Protein AF-A0A8D8GF45-F1 (afdb_monomer_lite)

Radius of gyration: 29.65 Å; chains: 1; bounding box: 76×70×65 Å

Sequence (137 aa):
PKMVNKTDSNDREPTDKKRRKTTSVTEPSPTKLSKEEIYTSTIAFEEQEAAKRSPEADSKLFHATCDELRKLFDEIATLKKGEGAAASSEEVKGKIAEKRIEGSLAFVALKKLNRLDKVRIRDGKEALHKEKLRVDS

Organism: Culex pipiens (NCBI:txid7175)

Secondary structure (DSSP, 8-state):
----------------------------------HHHHHHHHHHHHHHHHHHS-HHHHHHHHHHHHHHHHHHHHHHHHHHH--THHHHSHHHHHHHHHHHHHHHHHHHHHHHHHHHHHHHHHHHHHHHHHHHHHHH-

Structure (mmCIF, N/CA/C/O backbone):
data_AF-A0A8D8GF45-F1
#
_entry.id   AF-A0A8D8GF45-F1
#
loop_
_atom_site.group_PDB
_atom_site.id
_atom_site.type_symbol
_atom_site.label_atom_id
_atom_site.label_alt_id
_atom_site.label_comp_id
_atom_site.label_asym_id
_atom_site.label_entity_id
_atom_site.label_seq_id
_atom_site.pdbx_PDB_ins_code
_atom_site.Cartn_x
_atom_site.Cartn_y
_atom_site.Cartn_z
_atom_site.occupancy
_atom_site.B_iso_or_equiv
_atom_site.auth_seq_id
_atom_site.auth_comp_id
_atom_site.auth_asym_id
_atom_site.auth_atom_id
_atom_site.pdbx_PDB_model_num
ATOM 1 N N . PRO A 1 1 ? 23.432 60.891 23.394 1.00 44.28 1 PRO A N 1
ATOM 2 C CA . PRO A 1 1 ? 23.293 59.420 23.558 1.00 44.28 1 PRO A CA 1
ATOM 3 C C . PRO A 1 1 ? 24.676 58.765 23.663 1.00 44.28 1 PRO A C 1
ATOM 5 O O . PRO A 1 1 ? 25.455 58.822 22.720 1.00 44.28 1 PRO A O 1
ATOM 8 N N . LYS A 1 2 ? 25.011 58.264 24.856 1.00 37.62 2 LYS A N 1
ATOM 9 C CA . LYS A 1 2 ? 26.296 57.635 25.184 1.00 37.62 2 LYS A CA 1
ATOM 10 C C . LYS A 1 2 ? 26.355 56.238 24.553 1.00 37.62 2 LYS A C 1
ATOM 12 O O . LYS A 1 2 ? 25.469 55.433 24.819 1.00 37.62 2 LYS A O 1
ATOM 17 N N . MET A 1 3 ? 27.381 55.955 23.753 1.00 46.69 3 MET A N 1
ATOM 18 C CA . MET A 1 3 ? 27.710 54.598 23.306 1.00 46.69 3 MET A CA 1
ATOM 19 C C . MET A 1 3 ? 28.738 54.019 24.276 1.00 46.69 3 MET A C 1
ATOM 21 O O . MET A 1 3 ? 29.837 54.546 24.422 1.00 46.69 3 MET A O 1
ATOM 25 N N . VAL A 1 4 ? 28.323 52.985 24.999 1.00 49.00 4 VAL A N 1
ATOM 26 C CA . VAL A 1 4 ? 29.138 52.222 25.944 1.00 49.00 4 VAL A CA 1
ATOM 27 C C . VAL A 1 4 ? 29.886 51.113 25.205 1.00 49.00 4 VAL A C 1
ATOM 29 O O . VAL A 1 4 ? 29.287 50.351 24.449 1.00 49.00 4 VAL A O 1
ATOM 32 N N . ASN A 1 5 ? 31.194 51.050 25.456 1.00 38.69 5 ASN A N 1
ATOM 33 C CA . ASN A 1 5 ? 32.119 49.978 25.094 1.00 38.69 5 ASN A CA 1
ATOM 34 C C . ASN A 1 5 ? 31.608 48.586 25.494 1.00 38.69 5 ASN A C 1
ATOM 36 O O . ASN A 1 5 ? 31.113 48.422 26.610 1.00 38.69 5 ASN A O 1
ATOM 40 N N . LYS A 1 6 ? 31.972 47.567 24.705 1.00 39.94 6 LYS A N 1
ATOM 41 C CA . LYS A 1 6 ? 32.677 46.407 25.271 1.00 39.94 6 LYS A CA 1
ATOM 42 C C . LYS A 1 6 ? 33.557 45.714 24.227 1.00 39.94 6 LYS A C 1
ATOM 44 O O . LYS A 1 6 ? 33.080 44.975 23.375 1.00 39.94 6 LYS A O 1
ATOM 49 N N . THR A 1 7 ? 34.850 46.000 24.319 1.00 40.59 7 THR A N 1
ATOM 50 C CA . THR A 1 7 ? 35.942 45.201 23.766 1.00 40.59 7 THR A CA 1
ATOM 51 C C . THR A 1 7 ? 36.274 44.151 24.820 1.00 40.59 7 THR A C 1
ATOM 53 O O . THR A 1 7 ? 36.593 44.530 25.943 1.00 40.59 7 THR A O 1
ATOM 56 N N . ASP A 1 8 ? 36.205 42.868 24.483 1.00 38.53 8 ASP A N 1
ATOM 57 C CA . ASP A 1 8 ? 36.863 41.814 25.257 1.00 38.53 8 ASP A CA 1
ATOM 58 C C . ASP A 1 8 ? 37.807 41.073 24.309 1.00 38.53 8 ASP A C 1
ATOM 60 O O . ASP A 1 8 ? 37.395 40.315 23.432 1.00 38.53 8 ASP A O 1
ATOM 64 N N . SER A 1 9 ? 39.092 41.369 24.476 1.00 38.00 9 SER A N 1
ATOM 65 C CA . SER A 1 9 ? 40.204 40.576 23.975 1.00 38.00 9 SER A CA 1
ATOM 66 C C . SER A 1 9 ? 40.381 39.366 24.888 1.00 38.00 9 SER A C 1
ATOM 68 O O . SER A 1 9 ? 40.497 39.549 26.097 1.00 38.00 9 SER A O 1
ATOM 70 N N . ASN A 1 10 ? 40.523 38.159 24.338 1.00 39.28 10 ASN A N 1
ATOM 71 C CA . ASN A 1 10 ? 41.519 37.241 24.889 1.00 39.28 10 ASN A CA 1
ATOM 72 C C . ASN A 1 10 ? 41.949 36.190 23.865 1.00 39.28 10 ASN A C 1
ATOM 74 O O . ASN A 1 10 ? 41.252 35.217 23.588 1.00 39.28 10 ASN A O 1
ATOM 78 N N . ASP A 1 11 ? 43.134 36.438 23.330 1.00 36.88 11 ASP A N 1
ATOM 79 C CA . ASP A 1 11 ? 43.989 35.504 22.623 1.00 36.88 11 ASP A CA 1
ATOM 80 C C . ASP A 1 11 ? 44.746 34.673 23.674 1.00 36.88 11 ASP A C 1
ATOM 82 O O . ASP A 1 11 ? 45.384 35.244 24.565 1.00 36.88 11 ASP A O 1
ATOM 86 N N . ARG A 1 12 ? 44.640 33.339 23.622 1.00 37.56 12 ARG A N 1
ATOM 87 C CA . ARG A 1 12 ? 45.680 32.430 24.131 1.00 37.56 12 ARG A CA 1
ATOM 88 C C . ARG A 1 12 ? 45.459 31.003 23.639 1.00 37.56 12 ARG A C 1
ATOM 90 O O . ARG A 1 12 ? 44.549 30.294 24.064 1.00 37.56 12 ARG A O 1
ATOM 97 N N . GLU A 1 13 ? 46.352 30.625 22.742 1.00 39.00 13 GLU A N 1
ATOM 98 C CA . GLU A 1 13 ? 46.575 29.300 22.176 1.00 39.00 13 GLU A CA 1
ATOM 99 C C . GLU A 1 13 ? 47.307 28.353 23.183 1.00 39.00 13 GLU A C 1
ATOM 101 O O . GLU A 1 13 ? 47.437 28.685 24.366 1.00 39.00 13 GLU A O 1
ATOM 106 N N . PRO A 1 14 ? 47.708 27.128 22.790 1.00 44.06 14 PRO A N 1
ATOM 107 C CA . PRO A 1 14 ? 47.218 25.855 23.308 1.00 44.06 14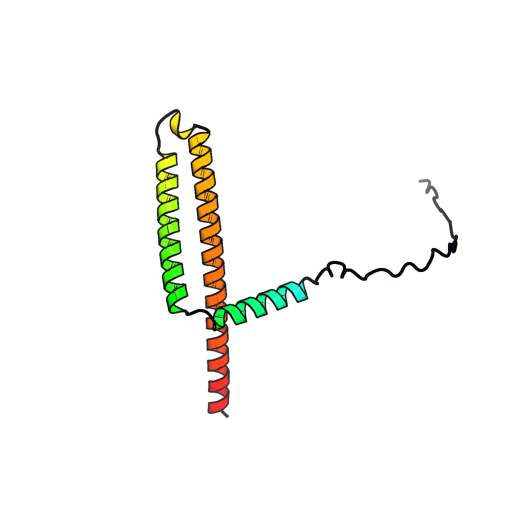 PRO A CA 1
ATOM 108 C C . PRO A 1 14 ? 48.122 25.247 24.401 1.00 44.06 14 PRO A C 1
ATOM 110 O O . PRO A 1 14 ? 49.308 25.547 24.501 1.00 44.06 14 PRO A O 1
ATOM 113 N N . THR A 1 15 ? 47.594 24.324 25.215 1.00 39.59 15 THR A N 1
ATOM 114 C CA . THR A 1 15 ? 48.441 23.492 26.094 1.00 39.59 15 THR A CA 1
ATOM 115 C C . THR A 1 15 ? 48.366 22.022 25.706 1.00 39.59 15 THR A C 1
ATOM 117 O O . THR A 1 15 ? 47.401 21.312 25.985 1.00 39.59 15 THR A O 1
ATOM 120 N N . ASP A 1 16 ? 49.450 21.578 25.074 1.00 42.03 16 ASP A N 1
ATOM 121 C CA . ASP A 1 16 ? 49.829 20.188 24.872 1.00 42.03 16 ASP A CA 1
ATOM 122 C C . ASP A 1 16 ? 49.806 19.398 26.186 1.00 42.03 16 ASP A C 1
ATOM 124 O O . ASP A 1 16 ? 50.609 19.616 27.097 1.00 42.03 16 ASP A O 1
ATOM 128 N N . LYS A 1 17 ? 48.940 18.387 26.255 1.00 46.31 17 LYS A N 1
ATOM 129 C CA . LYS A 1 17 ? 49.110 17.256 27.170 1.00 46.31 17 LYS A CA 1
ATOM 130 C C . LYS A 1 17 ? 49.074 15.973 26.356 1.00 46.31 17 LYS A C 1
ATOM 132 O O . LYS A 1 17 ? 48.010 15.444 26.043 1.00 46.31 17 LYS A O 1
ATOM 137 N N . LYS A 1 18 ? 50.275 15.479 26.029 1.00 52.53 18 LYS A N 1
ATOM 138 C CA . LYS A 1 18 ? 50.554 14.156 25.452 1.00 52.53 18 LYS A CA 1
ATOM 139 C C . LYS A 1 18 ? 49.825 13.069 26.249 1.00 52.53 18 LYS A C 1
ATOM 141 O O . LYS A 1 18 ? 50.328 12.575 27.257 1.00 52.53 18 LYS A O 1
ATOM 146 N N . ARG A 1 19 ? 48.633 12.681 25.793 1.00 49.28 19 ARG A N 1
ATOM 147 C CA . ARG A 1 19 ? 47.863 11.566 26.346 1.00 49.28 19 ARG A CA 1
ATOM 148 C C . ARG A 1 19 ? 48.144 10.320 25.511 1.00 49.28 19 ARG A C 1
ATOM 150 O O . ARG A 1 19 ? 47.687 10.196 24.384 1.00 49.28 19 ARG A O 1
ATOM 157 N N . ARG A 1 20 ? 48.967 9.450 26.104 1.00 53.12 20 ARG A N 1
ATOM 158 C CA . ARG A 1 20 ? 49.113 7.997 25.906 1.00 53.12 20 ARG A CA 1
ATOM 159 C C . ARG A 1 20 ? 48.372 7.421 24.687 1.00 53.12 20 ARG A C 1
ATOM 161 O O . ARG A 1 20 ? 47.150 7.327 24.697 1.00 53.12 20 ARG A O 1
ATOM 168 N N . LYS A 1 21 ? 49.143 6.946 23.701 1.00 50.72 21 LYS A N 1
ATOM 169 C CA . LYS A 1 21 ? 48.689 6.125 22.570 1.00 50.72 21 LYS A CA 1
ATOM 170 C C . LYS A 1 21 ? 48.050 4.835 23.096 1.00 50.72 21 LYS A C 1
ATOM 172 O O . LYS A 1 21 ? 48.732 3.844 23.329 1.00 50.72 21 LYS A O 1
ATOM 177 N N . THR A 1 22 ? 46.748 4.881 23.342 1.00 40.25 22 THR A N 1
ATOM 178 C CA . THR A 1 22 ? 45.899 3.701 23.473 1.00 40.25 22 THR A CA 1
ATOM 179 C C . THR A 1 22 ? 45.361 3.399 22.089 1.00 40.25 22 THR A C 1
ATOM 181 O O . THR A 1 22 ? 44.681 4.236 21.501 1.00 40.25 22 THR A O 1
ATOM 184 N N . THR A 1 23 ? 45.715 2.233 21.564 1.00 46.56 23 THR A N 1
ATOM 185 C CA . THR A 1 23 ? 45.149 1.633 20.358 1.00 46.56 23 THR A CA 1
ATOM 186 C C . THR A 1 23 ? 43.626 1.639 20.481 1.00 46.56 23 THR A C 1
ATOM 188 O O . THR A 1 23 ? 43.051 0.793 21.160 1.00 46.56 23 THR A O 1
ATOM 191 N N . SER A 1 24 ? 42.973 2.644 19.897 1.00 39.91 24 SER A N 1
ATOM 192 C CA . SER A 1 24 ? 41.523 2.680 19.793 1.00 39.91 24 SER A CA 1
ATOM 193 C C . SER A 1 24 ? 41.134 1.629 18.769 1.00 39.91 24 SER A C 1
ATOM 195 O O . SER A 1 24 ? 41.391 1.795 17.573 1.00 39.91 24 SER A O 1
ATOM 197 N N . VAL A 1 25 ? 40.521 0.547 19.244 1.00 48.09 25 VAL A N 1
ATOM 198 C CA . VAL A 1 25 ? 39.597 -0.232 18.425 1.00 48.09 25 VAL A CA 1
ATOM 199 C C . VAL A 1 25 ? 38.673 0.790 17.777 1.00 48.09 25 VAL A C 1
ATOM 201 O O . VAL A 1 25 ? 37.962 1.522 18.464 1.00 48.09 25 VAL A O 1
ATOM 204 N N . THR A 1 26 ? 38.813 0.947 16.465 1.00 44.50 26 THR A N 1
ATOM 205 C CA . THR A 1 26 ? 37.965 1.840 15.686 1.00 44.50 26 THR A CA 1
ATOM 206 C C . THR A 1 26 ? 36.646 1.106 15.549 1.00 44.50 26 THR A C 1
ATOM 208 O O . THR A 1 26 ? 36.413 0.403 14.572 1.00 44.50 26 THR A O 1
ATOM 211 N N . GLU A 1 27 ? 35.814 1.183 16.584 1.00 48.72 27 GLU A N 1
ATOM 212 C CA . GLU A 1 27 ? 34.393 0.959 16.381 1.00 48.72 27 GLU A CA 1
ATOM 213 C C . GLU A 1 27 ? 33.950 1.997 15.347 1.00 48.72 27 GLU A C 1
ATOM 215 O O . GLU A 1 27 ? 34.275 3.182 15.507 1.00 48.72 27 GLU A O 1
ATOM 220 N N . PRO A 1 28 ? 33.292 1.595 14.248 1.00 53.78 28 PRO A N 1
ATOM 221 C CA . PRO A 1 28 ? 32.789 2.565 13.301 1.00 53.78 28 PRO A CA 1
ATOM 222 C C . PRO A 1 28 ? 31.759 3.411 14.047 1.00 53.78 28 PRO A C 1
ATOM 224 O O . PRO A 1 28 ? 30.666 2.949 14.371 1.00 53.78 28 PRO A O 1
ATOM 227 N N . SER A 1 29 ? 32.121 4.661 14.347 1.00 53.72 29 SER A N 1
ATOM 228 C CA . SER A 1 29 ? 31.151 5.667 14.763 1.00 53.72 29 SER A CA 1
ATOM 229 C C . SER A 1 29 ? 30.008 5.639 13.749 1.00 53.72 29 SER A C 1
ATOM 231 O O . SER A 1 29 ? 30.321 5.591 12.551 1.00 53.72 29 SER A O 1
ATOM 233 N N . PRO A 1 30 ? 28.727 5.678 14.164 1.00 59.16 30 PRO A N 1
ATOM 234 C CA . PRO A 1 30 ? 27.618 5.701 13.224 1.00 59.16 30 PRO A CA 1
ATOM 235 C C . PRO A 1 30 ? 27.825 6.916 12.329 1.00 59.16 30 PRO A C 1
ATOM 237 O O . PRO A 1 30 ? 27.684 8.064 12.758 1.00 59.16 30 PRO A O 1
ATOM 240 N N . THR A 1 31 ? 28.285 6.656 11.108 1.00 66.56 31 THR A N 1
ATOM 241 C CA . THR A 1 31 ? 28.596 7.702 10.149 1.00 66.56 31 THR A CA 1
ATOM 242 C C . THR A 1 31 ? 27.243 8.294 9.815 1.00 66.56 31 THR A C 1
ATOM 244 O O . THR A 1 31 ? 26.375 7.594 9.296 1.00 66.56 31 THR A O 1
ATOM 247 N N . LYS A 1 32 ? 26.998 9.533 10.248 1.00 76.81 32 LYS A N 1
ATOM 248 C CA . LYS A 1 32 ? 25.741 10.221 9.960 1.00 76.81 32 LYS A CA 1
ATOM 249 C C . LYS A 1 32 ? 25.673 10.378 8.445 1.00 76.81 32 LYS A C 1
ATOM 251 O O . LYS A 1 32 ? 26.344 11.250 7.904 1.00 76.81 32 LYS A O 1
ATOM 256 N N . LEU A 1 33 ? 24.929 9.493 7.785 1.00 80.12 33 LEU A N 1
ATOM 257 C CA . LEU A 1 33 ? 24.698 9.568 6.349 1.00 80.12 33 LEU A CA 1
ATOM 258 C C . LEU A 1 33 ? 24.059 10.920 6.030 1.00 80.12 33 LEU A C 1
ATOM 260 O O . LEU A 1 33 ? 23.178 11.393 6.759 1.00 80.12 33 LEU A O 1
ATOM 264 N N . SER A 1 34 ? 24.516 11.543 4.951 1.00 91.75 34 SER A N 1
ATOM 265 C CA . SER A 1 34 ? 23.885 12.740 4.411 1.00 91.75 34 SER A CA 1
ATOM 266 C C . SER A 1 34 ? 22.451 12.435 3.973 1.00 91.75 34 SER A C 1
ATOM 268 O O . SER A 1 34 ? 22.065 11.290 3.708 1.00 91.75 34 SER A O 1
ATOM 270 N N . LYS A 1 35 ? 21.627 13.480 3.890 1.00 91.19 35 LYS A N 1
ATOM 271 C CA . LYS A 1 35 ? 20.234 13.354 3.450 1.00 91.19 35 LYS A CA 1
ATOM 272 C C . LYS A 1 35 ? 20.157 12.790 2.027 1.00 91.19 35 LYS A C 1
ATOM 274 O O . LYS A 1 35 ? 19.270 11.993 1.725 1.00 91.19 35 LYS A O 1
ATOM 279 N N . GLU A 1 36 ? 21.098 13.189 1.182 1.00 93.25 36 GLU A N 1
ATOM 280 C CA . GLU A 1 36 ? 21.245 12.767 -0.207 1.00 93.25 36 GLU A CA 1
ATOM 281 C C . GLU A 1 36 ? 21.580 11.271 -0.305 1.00 93.25 36 GLU A C 1
ATOM 283 O O . GLU A 1 36 ? 20.964 10.550 -1.094 1.00 93.25 36 GLU A O 1
ATOM 288 N N . GLU A 1 37 ? 22.486 10.774 0.540 1.00 93.94 37 GLU A N 1
ATOM 289 C CA . GLU A 1 37 ? 22.836 9.348 0.601 1.00 93.94 37 GLU A CA 1
ATOM 290 C C . GLU A 1 37 ? 21.659 8.493 1.081 1.00 93.94 37 GLU A C 1
ATOM 292 O O . GLU A 1 37 ? 21.366 7.455 0.485 1.00 93.94 37 GLU A O 1
ATOM 297 N N . ILE A 1 38 ? 20.935 8.943 2.112 1.00 93.88 38 ILE A N 1
ATOM 298 C CA . ILE A 1 38 ? 19.744 8.238 2.614 1.00 93.88 38 ILE A CA 1
ATOM 299 C C . ILE A 1 38 ? 18.677 8.152 1.521 1.00 93.88 38 ILE A C 1
ATOM 301 O O . ILE A 1 38 ? 18.086 7.090 1.308 1.00 93.88 38 ILE A O 1
ATOM 305 N N . TYR A 1 39 ? 18.432 9.254 0.812 1.00 93.38 39 TYR A N 1
ATOM 306 C CA . TYR A 1 39 ? 17.440 9.297 -0.258 1.00 93.38 39 TYR A CA 1
ATOM 307 C C . TYR A 1 39 ? 17.808 8.360 -1.412 1.00 93.38 39 TYR A C 1
ATOM 309 O O . TYR A 1 39 ? 16.979 7.560 -1.846 1.00 93.38 39 TYR A O 1
ATOM 317 N N . THR A 1 40 ? 19.066 8.406 -1.852 1.00 94.25 40 THR A N 1
ATOM 318 C CA . THR A 1 40 ? 19.577 7.552 -2.933 1.00 94.25 40 THR A CA 1
ATOM 319 C C . THR A 1 40 ? 19.492 6.074 -2.555 1.00 94.25 40 THR A C 1
ATOM 321 O O . THR A 1 40 ? 18.985 5.266 -3.331 1.00 94.25 40 THR A O 1
ATOM 324 N N . SER A 1 41 ? 19.900 5.727 -1.332 1.00 94.38 41 SER A N 1
ATOM 325 C CA . SER A 1 41 ? 19.799 4.364 -0.802 1.00 94.38 41 SER A CA 1
ATOM 326 C C . SER A 1 41 ? 18.347 3.876 -0.741 1.00 94.38 41 SER A C 1
ATOM 328 O O . SER A 1 41 ? 18.041 2.753 -1.142 1.00 94.38 41 SER A O 1
ATOM 330 N N . THR A 1 42 ? 17.423 4.747 -0.322 1.00 93.38 42 THR A N 1
ATOM 331 C CA . THR A 1 42 ? 15.990 4.424 -0.261 1.00 93.38 42 THR A CA 1
ATOM 332 C C . THR A 1 42 ? 15.417 4.143 -1.648 1.00 93.38 42 THR A C 1
ATOM 334 O O . THR A 1 42 ? 14.687 3.169 -1.813 1.00 93.38 42 THR A O 1
ATOM 337 N N . ILE A 1 43 ? 15.763 4.957 -2.653 1.00 93.31 43 ILE A N 1
ATOM 338 C CA . ILE A 1 43 ? 15.325 4.729 -4.037 1.00 93.31 43 ILE A CA 1
ATOM 339 C C . ILE A 1 43 ? 15.875 3.406 -4.563 1.00 93.31 43 ILE A C 1
ATOM 341 O O . ILE A 1 43 ? 15.098 2.590 -5.047 1.00 93.31 43 ILE A O 1
ATOM 345 N N . ALA A 1 44 ? 17.180 3.165 -4.423 1.00 95.19 44 ALA A N 1
ATOM 346 C CA . ALA A 1 44 ? 17.804 1.937 -4.911 1.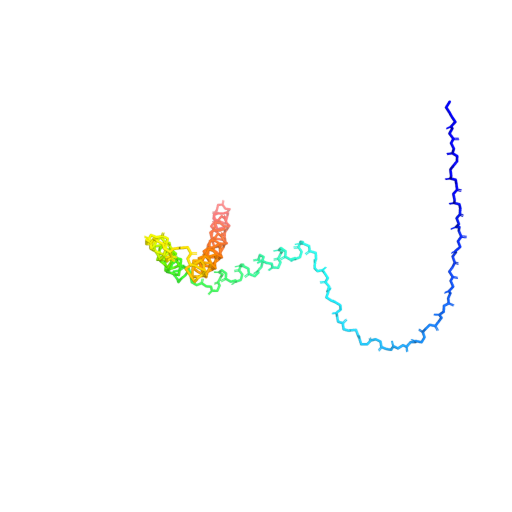00 95.19 44 ALA A CA 1
ATOM 347 C C . ALA A 1 44 ? 17.171 0.685 -4.277 1.00 95.19 44 ALA A C 1
ATOM 349 O O . ALA A 1 44 ? 16.939 -0.324 -4.946 1.00 95.19 44 ALA A O 1
ATOM 350 N N . PHE A 1 45 ? 16.831 0.762 -2.988 1.00 95.38 45 PHE A N 1
ATOM 351 C CA . PHE A 1 45 ? 16.103 -0.298 -2.300 1.00 95.38 45 PHE A CA 1
ATOM 352 C C . PHE A 1 45 ? 14.688 -0.499 -2.867 1.00 95.38 45 PHE A C 1
ATOM 354 O O . PHE A 1 45 ? 14.258 -1.631 -3.078 1.00 95.38 45 PHE A O 1
ATOM 361 N N . GLU A 1 46 ? 13.952 0.583 -3.131 1.00 94.50 46 GLU A N 1
ATOM 362 C CA . GLU A 1 46 ? 12.613 0.519 -3.728 1.00 94.50 46 GLU A CA 1
ATOM 363 C C . GLU A 1 46 ? 12.619 -0.055 -5.146 1.00 94.50 46 GLU A C 1
ATOM 365 O O . GLU A 1 46 ? 11.743 -0.855 -5.467 1.00 94.50 46 GLU A O 1
ATOM 370 N N . GLU A 1 47 ? 13.606 0.307 -5.961 1.00 95.81 47 GLU A N 1
ATOM 371 C CA . GLU A 1 47 ? 13.819 -0.234 -7.307 1.00 95.81 47 GLU A CA 1
ATOM 372 C C . GLU A 1 47 ? 14.085 -1.734 -7.270 1.00 95.81 47 GLU A C 1
ATOM 374 O O . GLU A 1 47 ? 13.427 -2.512 -7.965 1.00 95.81 47 GLU A O 1
ATOM 379 N N . GLN A 1 48 ? 14.987 -2.161 -6.386 1.00 96.62 48 GLN A N 1
ATOM 380 C CA . GLN A 1 48 ? 15.298 -3.573 -6.225 1.00 96.62 48 GLN A CA 1
ATOM 381 C C . GLN A 1 48 ? 14.078 -4.380 -5.752 1.00 96.62 48 GLN A C 1
ATOM 383 O O . GLN A 1 48 ? 13.823 -5.474 -6.259 1.00 96.62 48 GLN A O 1
ATOM 388 N N . GLU A 1 49 ? 13.325 -3.862 -4.783 1.00 95.69 49 GLU A N 1
ATOM 389 C CA . GLU A 1 49 ? 12.106 -4.507 -4.288 1.00 95.69 49 GLU A CA 1
ATOM 390 C C . GLU A 1 49 ? 11.020 -4.587 -5.368 1.00 95.69 49 GLU A C 1
ATOM 392 O O . GLU A 1 49 ? 10.398 -5.638 -5.546 1.00 95.69 49 GLU A O 1
ATOM 397 N N . ALA A 1 50 ? 10.804 -3.502 -6.118 1.00 95.62 50 ALA A N 1
ATOM 398 C CA . ALA A 1 50 ? 9.798 -3.443 -7.175 1.00 95.62 50 ALA A CA 1
ATOM 399 C C . ALA A 1 50 ? 10.062 -4.475 -8.282 1.00 95.62 50 ALA A C 1
ATOM 401 O O . ALA A 1 50 ? 9.107 -5.073 -8.784 1.00 95.62 50 ALA A O 1
ATOM 402 N N . ALA A 1 51 ? 11.337 -4.713 -8.612 1.00 94.94 51 ALA A N 1
ATOM 403 C CA . ALA A 1 51 ? 11.762 -5.700 -9.603 1.00 94.94 51 ALA A CA 1
ATOM 404 C C . ALA A 1 51 ? 11.592 -7.157 -9.133 1.00 94.94 51 ALA A C 1
ATOM 406 O O . ALA A 1 51 ? 11.335 -8.041 -9.947 1.00 94.94 51 ALA A O 1
ATOM 407 N N . LYS A 1 52 ? 11.733 -7.428 -7.828 1.00 95.44 52 LYS A N 1
ATOM 408 C CA . LYS A 1 52 ? 11.626 -8.789 -7.263 1.00 95.44 52 LYS A CA 1
ATOM 409 C C . LYS A 1 52 ? 10.183 -9.230 -7.012 1.00 95.44 52 LYS A C 1
ATOM 411 O O . LYS A 1 52 ? 9.894 -10.425 -7.028 1.00 95.44 52 LYS A O 1
ATOM 416 N N . ARG A 1 53 ? 9.285 -8.290 -6.716 1.00 95.44 53 ARG A N 1
ATOM 417 C CA . ARG A 1 53 ? 7.889 -8.576 -6.347 1.00 95.44 53 ARG A CA 1
ATOM 418 C C . ARG A 1 53 ? 6.974 -8.632 -7.571 1.00 95.44 53 ARG A C 1
ATOM 420 O O . ARG A 1 53 ? 7.065 -7.773 -8.445 1.00 95.44 53 ARG A O 1
ATOM 427 N N . SER A 1 54 ? 6.028 -9.576 -7.577 1.00 96.75 54 SER A N 1
ATOM 428 C CA . SER A 1 54 ? 4.992 -9.681 -8.620 1.00 96.75 54 SER A CA 1
ATOM 429 C C . SER A 1 54 ? 3.989 -8.516 -8.533 1.00 96.75 54 SER A C 1
ATOM 431 O O . SER A 1 54 ? 3.421 -8.288 -7.457 1.00 96.75 54 SER A O 1
ATOM 433 N N . PRO A 1 55 ? 3.716 -7.809 -9.649 1.00 95.56 55 PRO A N 1
ATOM 434 C CA . PRO A 1 55 ? 2.669 -6.788 -9.714 1.00 95.56 55 PRO A CA 1
ATOM 435 C C . PRO A 1 55 ? 1.276 -7.337 -9.379 1.00 95.56 55 PRO A C 1
ATOM 437 O O . PRO A 1 55 ? 0.491 -6.681 -8.697 1.00 95.56 55 PRO A O 1
ATOM 440 N N . GLU A 1 56 ? 0.970 -8.561 -9.808 1.00 97.06 56 GLU A N 1
ATOM 441 C CA . GLU A 1 56 ? -0.319 -9.215 -9.572 1.00 97.06 56 GLU A CA 1
ATOM 442 C C . GLU A 1 56 ? -0.508 -9.549 -8.089 1.00 97.06 56 GLU A C 1
ATOM 444 O O . GLU A 1 56 ? -1.593 -9.359 -7.536 1.00 97.06 56 GLU A O 1
ATOM 449 N N . ALA A 1 57 ? 0.548 -10.032 -7.428 1.00 97.31 57 ALA A N 1
ATOM 450 C CA . ALA A 1 57 ? 0.531 -10.285 -5.991 1.00 97.31 57 ALA A CA 1
ATOM 451 C C . ALA A 1 57 ? 0.353 -8.982 -5.196 1.00 97.31 57 ALA A C 1
ATOM 453 O O . ALA A 1 57 ? -0.447 -8.938 -4.261 1.00 97.31 57 ALA A O 1
ATOM 454 N N . ASP A 1 58 ? 1.041 -7.911 -5.598 1.00 97.69 58 ASP A N 1
ATOM 455 C CA . ASP A 1 58 ? 0.908 -6.590 -4.979 1.00 97.69 58 ASP A CA 1
ATOM 456 C C . ASP A 1 58 ? -0.492 -5.992 -5.184 1.00 97.69 58 ASP A C 1
ATOM 458 O O . ASP A 1 58 ? -1.039 -5.396 -4.258 1.00 97.69 58 ASP A O 1
ATOM 462 N N . SER A 1 59 ? -1.109 -6.196 -6.352 1.00 97.06 59 SER A N 1
ATOM 463 C CA . SER A 1 59 ? -2.496 -5.792 -6.616 1.00 97.06 59 SER A CA 1
ATOM 464 C C . SER A 1 59 ? -3.484 -6.536 -5.711 1.00 97.06 59 SER A C 1
ATOM 466 O O . SER A 1 59 ? -4.343 -5.910 -5.086 1.00 97.06 59 SER A O 1
ATOM 468 N N . LYS A 1 60 ? -3.333 -7.859 -5.558 1.00 98.19 60 LYS A N 1
ATOM 469 C CA . LYS A 1 60 ? -4.155 -8.645 -4.621 1.00 98.19 60 LYS A CA 1
ATOM 470 C C . LYS A 1 60 ? -3.991 -8.155 -3.185 1.00 98.19 60 LYS A C 1
ATOM 472 O O . LYS A 1 60 ? -4.987 -7.988 -2.485 1.00 98.19 60 LYS A O 1
ATOM 477 N N . LEU A 1 61 ? -2.753 -7.893 -2.764 1.00 98.00 61 LEU A N 1
ATOM 478 C CA . LEU A 1 61 ? -2.466 -7.369 -1.433 1.00 98.00 61 LEU A CA 1
ATOM 479 C C . LEU A 1 61 ? -3.084 -5.980 -1.232 1.00 98.00 61 LEU A C 1
ATOM 481 O O . LEU A 1 61 ? -3.697 -5.745 -0.201 1.00 98.00 61 LEU A O 1
ATOM 485 N N . PHE A 1 62 ? -3.000 -5.095 -2.229 1.00 98.31 62 PHE A N 1
ATOM 486 C CA . PHE A 1 62 ? -3.634 -3.777 -2.191 1.00 98.31 62 PHE A CA 1
ATOM 487 C C . PHE A 1 62 ? -5.142 -3.883 -1.940 1.00 98.31 62 PHE A C 1
ATOM 489 O O . PHE A 1 62 ? -5.662 -3.236 -1.032 1.00 98.31 62 PHE A O 1
ATOM 496 N N . HIS A 1 63 ? -5.840 -4.727 -2.706 1.00 98.19 63 HIS A N 1
ATOM 497 C CA . HIS A 1 63 ? -7.278 -4.926 -2.538 1.00 98.19 63 HIS A CA 1
ATOM 498 C C . HIS A 1 63 ? -7.622 -5.518 -1.168 1.00 98.19 63 HIS A C 1
ATOM 500 O O . HIS A 1 63 ? -8.501 -4.985 -0.492 1.00 98.19 63 HIS A O 1
ATOM 506 N N . ALA A 1 64 ? -6.876 -6.531 -0.718 1.00 98.38 64 ALA A N 1
ATOM 507 C CA . ALA A 1 64 ? -7.063 -7.127 0.602 1.00 98.38 64 ALA A CA 1
ATOM 508 C C . ALA A 1 64 ? -6.866 -6.103 1.736 1.00 98.38 64 ALA A C 1
ATOM 510 O O . ALA A 1 64 ? -7.684 -6.028 2.650 1.00 98.38 64 ALA A O 1
ATOM 511 N N . THR A 1 65 ? -5.834 -5.259 1.655 1.00 98.19 65 THR A N 1
ATOM 512 C CA . THR A 1 65 ? -5.600 -4.188 2.635 1.00 98.19 65 THR A CA 1
ATOM 513 C C . THR A 1 65 ? -6.701 -3.122 2.589 1.00 98.19 65 THR A C 1
ATOM 515 O O . THR A 1 65 ? -7.076 -2.581 3.627 1.00 98.19 65 THR A O 1
ATOM 518 N N . CYS A 1 66 ? -7.268 -2.816 1.415 1.00 98.31 66 CYS A N 1
ATOM 519 C CA . CYS A 1 66 ? -8.437 -1.937 1.330 1.00 98.31 66 CYS A CA 1
ATOM 520 C C . CYS A 1 66 ? -9.675 -2.545 2.005 1.00 98.31 66 CYS A C 1
ATOM 522 O O . CYS A 1 66 ? -10.411 -1.817 2.672 1.00 98.31 66 CYS A O 1
ATOM 524 N N . ASP A 1 67 ? -9.913 -3.847 1.847 1.00 98.25 67 ASP A N 1
ATOM 525 C CA . ASP A 1 67 ? -11.026 -4.544 2.501 1.00 98.25 67 ASP A CA 1
ATOM 526 C C . ASP A 1 67 ? -10.858 -4.571 4.024 1.00 98.25 67 ASP A C 1
ATOM 528 O O . ASP A 1 67 ? -11.797 -4.259 4.759 1.00 98.25 67 ASP A O 1
ATOM 532 N N . GLU A 1 68 ? -9.644 -4.845 4.501 1.00 97.62 68 GLU A N 1
ATOM 533 C CA . GLU A 1 68 ? -9.290 -4.752 5.918 1.00 97.62 68 GLU A CA 1
ATOM 534 C C . GLU A 1 68 ? -9.546 -3.343 6.468 1.00 97.62 68 GLU A C 1
ATOM 536 O O . GLU A 1 68 ? -10.168 -3.184 7.517 1.00 97.62 68 GLU A O 1
ATOM 541 N N . LEU A 1 69 ? -9.152 -2.304 5.729 1.00 97.75 69 LEU A N 1
ATOM 542 C CA . LEU A 1 69 ? -9.360 -0.923 6.148 1.00 97.75 69 LEU A CA 1
ATOM 543 C C . LEU A 1 69 ? -10.849 -0.559 6.257 1.00 97.75 69 LEU A C 1
ATOM 545 O O . LEU A 1 69 ? -11.244 0.124 7.203 1.00 97.75 69 LEU A O 1
ATOM 549 N N . ARG A 1 70 ? -11.687 -1.039 5.327 1.00 98.12 70 ARG A N 1
ATOM 550 C CA . ARG A 1 70 ? -13.149 -0.871 5.415 1.00 98.12 70 ARG A CA 1
ATOM 551 C C . ARG A 1 70 ? -13.695 -1.531 6.676 1.00 98.12 70 ARG A C 1
ATOM 553 O O . ARG A 1 70 ? -14.418 -0.886 7.429 1.00 98.12 70 ARG A O 1
ATOM 560 N N . LYS A 1 71 ? -13.268 -2.766 6.954 1.00 97.81 71 LYS A N 1
ATOM 561 C CA . LYS A 1 71 ? -13.658 -3.491 8.166 1.00 97.81 71 LYS A CA 1
ATOM 562 C C . LYS A 1 71 ? -13.263 -2.730 9.435 1.00 97.81 71 LYS A C 1
ATOM 564 O O . LYS A 1 71 ? -14.082 -2.584 10.336 1.00 97.81 71 LYS A O 1
ATOM 569 N N . LEU A 1 72 ? -12.050 -2.178 9.489 1.00 97.38 72 LEU A N 1
ATOM 570 C CA . LEU A 1 72 ? -11.597 -1.355 10.615 1.00 97.38 72 LEU A CA 1
ATOM 571 C C . LEU A 1 72 ? -12.464 -0.104 10.806 1.00 97.38 72 LEU A C 1
ATOM 573 O O . LEU A 1 72 ? -12.780 0.262 11.939 1.00 97.38 72 LEU A O 1
ATOM 577 N N . PHE A 1 73 ? -12.876 0.554 9.719 1.00 96.25 73 PHE A N 1
ATOM 578 C CA . PHE A 1 73 ? -13.779 1.703 9.800 1.00 96.25 73 PHE A CA 1
ATOM 579 C C . PHE A 1 73 ? -15.159 1.319 10.334 1.00 96.25 73 PHE A C 1
ATOM 581 O O . PHE A 1 73 ? -15.683 2.030 11.195 1.00 96.25 73 PHE A O 1
ATOM 588 N N . ASP A 1 74 ? -15.707 0.189 9.893 1.00 96.25 74 ASP A N 1
ATOM 589 C CA . ASP A 1 74 ? -16.993 -0.325 10.369 1.00 96.25 74 ASP A CA 1
ATOM 590 C C . ASP A 1 74 ? -16.935 -0.739 11.846 1.00 96.25 74 ASP A C 1
ATOM 592 O O . ASP A 1 74 ? -17.833 -0.410 12.627 1.00 96.25 74 ASP A O 1
ATOM 596 N N . GLU A 1 75 ? -15.850 -1.390 12.269 1.00 94.38 75 GLU A N 1
ATOM 597 C CA . GLU A 1 75 ? -15.601 -1.748 13.668 1.00 94.38 75 GLU A CA 1
ATOM 598 C C . GLU A 1 75 ? -15.501 -0.495 14.548 1.00 94.38 75 GLU A C 1
ATOM 600 O O . GLU A 1 75 ? -16.175 -0.401 15.575 1.00 94.38 75 GLU A O 1
ATOM 605 N N . ILE A 1 76 ? -14.738 0.521 14.124 1.00 93.56 76 ILE A N 1
ATOM 606 C CA . ILE A 1 76 ? -14.647 1.802 14.841 1.00 93.56 76 ILE A CA 1
ATOM 607 C C . ILE A 1 76 ? -16.013 2.494 14.898 1.00 93.56 76 ILE A C 1
ATOM 609 O O . ILE A 1 76 ? -16.376 3.048 15.937 1.00 93.56 76 ILE A O 1
ATOM 613 N N . ALA A 1 77 ? -16.773 2.499 13.802 1.00 92.44 77 ALA A N 1
ATOM 614 C CA . ALA A 1 77 ? -18.105 3.094 13.771 1.00 92.44 77 ALA A CA 1
ATOM 615 C C . ALA A 1 77 ? -19.062 2.371 14.728 1.00 92.44 77 ALA A C 1
ATOM 617 O O . ALA A 1 77 ? -19.829 3.025 15.431 1.00 92.44 77 ALA A O 1
ATOM 618 N N . THR A 1 78 ? -18.978 1.044 14.803 1.00 91.88 78 THR A N 1
ATOM 619 C CA . THR A 1 78 ? -19.773 0.218 15.720 1.00 91.88 78 THR A CA 1
ATOM 620 C C . THR A 1 78 ? -19.404 0.493 17.176 1.00 91.88 78 THR A C 1
ATOM 622 O O . THR A 1 78 ? -20.288 0.760 17.986 1.00 91.88 78 THR A O 1
ATOM 625 N N . LEU A 1 79 ? -18.106 0.542 17.499 1.00 90.88 79 LEU A N 1
ATOM 626 C CA . LEU A 1 79 ? -17.615 0.889 18.839 1.00 90.88 79 LEU A CA 1
ATOM 627 C C . LEU A 1 79 ? -18.071 2.288 19.278 1.00 90.88 79 LEU A C 1
ATOM 629 O O . LEU A 1 79 ? -18.402 2.495 20.442 1.00 90.88 79 LEU A O 1
ATOM 633 N N . LYS A 1 80 ? -18.140 3.243 18.343 1.00 88.25 80 LYS A N 1
ATOM 634 C CA . LYS A 1 80 ? -18.648 4.600 18.604 1.00 88.25 80 LYS A CA 1
ATOM 635 C C . LYS A 1 80 ? -20.166 4.672 18.785 1.00 88.25 80 LYS A C 1
ATOM 637 O O . LYS A 1 80 ? -20.631 5.598 19.438 1.00 88.25 80 LYS A O 1
ATOM 642 N N . LYS A 1 81 ? -20.928 3.756 18.178 1.00 87.25 81 LYS A N 1
ATOM 643 C CA . LYS A 1 81 ? -22.400 3.723 18.240 1.00 87.25 81 LYS A CA 1
ATOM 644 C C . LYS A 1 81 ? -22.946 3.087 19.520 1.00 87.25 81 LYS A C 1
ATOM 646 O O . LYS A 1 81 ? -24.148 3.175 19.739 1.00 87.25 81 LYS A O 1
ATOM 651 N N . GLY A 1 82 ? -22.108 2.446 20.339 1.00 79.31 82 GLY A N 1
ATOM 652 C CA . GLY A 1 82 ? -22.543 1.889 21.622 1.00 79.31 82 GLY A CA 1
ATOM 653 C C . GLY A 1 82 ? -23.222 2.956 22.489 1.00 79.31 82 GLY A C 1
ATOM 654 O O . GLY A 1 82 ? -22.694 4.051 22.658 1.00 79.31 82 GLY A O 1
ATOM 655 N N . GLU A 1 83 ? -24.406 2.666 23.020 1.00 63.75 83 GLU A N 1
ATOM 656 C CA . GLU A 1 83 ? -25.168 3.643 23.801 1.00 63.75 83 GLU A CA 1
ATOM 657 C C . GLU A 1 83 ? -24.622 3.799 25.236 1.00 63.75 83 GLU A C 1
ATOM 659 O O . GLU A 1 83 ? -24.147 2.851 25.867 1.00 63.75 83 GLU A O 1
ATOM 664 N N . GLY A 1 84 ? -24.720 5.017 25.778 1.00 63.78 84 GLY A N 1
ATOM 665 C CA . GLY A 1 84 ? -24.513 5.304 27.202 1.00 63.78 84 GLY A CA 1
ATOM 666 C C . GLY A 1 84 ? -23.059 5.250 27.696 1.00 63.78 84 GLY A C 1
ATOM 667 O O . GLY A 1 84 ? -22.116 5.656 27.014 1.00 63.78 84 GLY A O 1
ATOM 668 N N . ALA A 1 85 ? -22.871 4.782 28.935 1.00 57.41 85 ALA A N 1
ATOM 669 C CA . ALA A 1 85 ? -21.572 4.742 29.620 1.00 57.41 85 ALA A CA 1
ATOM 670 C C . ALA A 1 85 ? -20.532 3.838 28.924 1.00 57.41 85 ALA A C 1
ATOM 672 O O . ALA A 1 85 ? -19.332 4.034 29.113 1.00 57.41 85 ALA A O 1
ATOM 673 N N . ALA A 1 86 ? -20.974 2.897 28.078 1.00 61.47 86 ALA A N 1
ATOM 674 C CA . ALA A 1 86 ? -20.103 1.977 27.352 1.00 61.47 86 ALA A CA 1
ATOM 675 C C . ALA A 1 86 ? -19.218 2.697 26.318 1.00 61.47 86 ALA A C 1
ATOM 677 O O . ALA A 1 86 ? -18.016 2.461 26.299 1.00 61.47 86 ALA A O 1
ATOM 678 N N . ALA A 1 87 ? -19.751 3.642 25.531 1.00 63.09 87 ALA A N 1
ATOM 679 C CA . ALA A 1 87 ? -18.947 4.408 24.563 1.00 63.09 87 ALA A CA 1
ATOM 680 C C . ALA A 1 87 ? -17.947 5.377 25.218 1.00 63.09 87 ALA A C 1
ATOM 682 O O . ALA A 1 87 ? -16.932 5.732 24.616 1.00 63.09 87 ALA A O 1
ATOM 683 N N . SER A 1 88 ? -18.222 5.798 26.456 1.00 68.38 88 SER A N 1
ATOM 684 C CA . SER A 1 88 ? -17.342 6.678 27.236 1.00 68.38 88 SER A CA 1
ATOM 685 C C . SER A 1 88 ? -16.320 5.918 28.084 1.00 68.38 88 SER A C 1
ATOM 687 O O . SER A 1 88 ? -15.422 6.552 28.644 1.00 68.38 88 SER A O 1
ATOM 689 N N . SER A 1 89 ? -16.448 4.590 28.173 1.00 84.62 89 SER A N 1
ATOM 690 C CA . SER A 1 89 ? -15.538 3.735 28.929 1.00 84.62 89 SER A CA 1
ATOM 691 C C . SER A 1 89 ? -14.118 3.841 28.374 1.00 84.62 89 SER A C 1
ATOM 693 O O . SER A 1 89 ? -13.908 3.813 27.158 1.00 84.62 89 SER A O 1
ATOM 695 N N . GLU A 1 90 ? -13.136 3.933 29.272 1.00 87.38 90 GLU A N 1
ATOM 696 C CA . GLU A 1 90 ? -11.707 3.852 28.936 1.00 87.38 90 GLU A CA 1
ATOM 697 C C . GLU A 1 90 ? -11.399 2.617 28.078 1.00 87.38 90 GLU A C 1
ATOM 699 O O . GLU A 1 90 ? -10.637 2.698 27.119 1.00 87.38 90 GLU A O 1
ATOM 704 N N . GLU A 1 91 ? -12.084 1.501 28.331 1.00 87.88 91 GLU A N 1
ATOM 705 C CA . GLU A 1 91 ? -11.915 0.267 27.565 1.00 87.88 91 GLU A CA 1
ATOM 706 C C . GLU A 1 91 ? -12.300 0.432 26.082 1.00 87.88 91 GLU A C 1
ATOM 708 O O . GLU A 1 91 ? -11.585 -0.021 25.187 1.00 87.88 91 GLU A O 1
ATOM 713 N N . VAL A 1 92 ? -13.412 1.118 25.792 1.00 89.62 92 VAL A N 1
ATOM 714 C CA . VAL A 1 92 ? -13.860 1.351 24.408 1.00 89.62 92 VAL A CA 1
ATOM 715 C C . VAL A 1 92 ? -12.953 2.355 23.705 1.00 89.62 92 VAL A C 1
ATOM 717 O O . VAL A 1 92 ? -12.632 2.177 22.527 1.00 89.62 92 VAL A O 1
ATOM 720 N N . LYS A 1 93 ? -12.468 3.374 24.423 1.00 90.44 93 LYS A N 1
ATOM 721 C CA . LYS A 1 93 ? -11.462 4.304 23.891 1.00 90.44 93 LYS A CA 1
ATOM 722 C C . LYS A 1 93 ? -10.152 3.588 23.557 1.00 90.44 93 LYS A C 1
ATOM 724 O O . LYS A 1 93 ? -9.606 3.842 22.484 1.00 90.44 93 LYS A O 1
ATOM 729 N N . GLY A 1 94 ? -9.701 2.671 24.417 1.00 93.56 94 GLY A N 1
ATOM 730 C CA . GLY A 1 94 ? -8.535 1.817 24.181 1.00 93.56 94 GLY A CA 1
ATOM 731 C C . GLY A 1 94 ? -8.682 0.984 22.908 1.00 93.56 94 GLY A C 1
ATOM 732 O O . GLY A 1 94 ? -7.853 1.091 22.006 1.00 93.56 94 GLY A O 1
ATOM 733 N N . LYS A 1 95 ? -9.807 0.275 22.755 1.00 93.62 95 LYS A N 1
ATOM 734 C CA . LYS A 1 95 ? -10.119 -0.506 21.542 1.00 93.62 95 LYS A CA 1
ATOM 735 C C . LYS A 1 95 ? -10.139 0.354 20.274 1.00 93.62 95 LYS A C 1
ATOM 737 O O . LYS A 1 95 ? -9.601 -0.038 19.242 1.00 93.62 95 LYS A O 1
ATOM 742 N N . ILE A 1 96 ? -10.724 1.554 20.330 1.00 94.19 96 ILE A N 1
ATOM 743 C CA . ILE A 1 96 ? -10.709 2.488 19.191 1.00 94.19 96 ILE A CA 1
ATOM 744 C C . ILE A 1 96 ? -9.277 2.936 18.864 1.00 94.19 96 ILE A C 1
ATOM 746 O O . ILE A 1 96 ? -8.945 3.088 17.687 1.00 94.19 96 ILE A O 1
ATOM 750 N N . ALA A 1 97 ? -8.435 3.179 19.871 1.00 95.94 97 ALA A N 1
ATOM 751 C CA . ALA A 1 97 ? -7.045 3.571 19.662 1.00 95.94 97 ALA A CA 1
ATOM 752 C C . ALA A 1 97 ? -6.236 2.449 18.993 1.00 95.94 97 ALA A C 1
ATOM 754 O O . ALA A 1 97 ? -5.558 2.713 18.002 1.00 95.94 97 ALA A O 1
ATOM 755 N N . GLU A 1 98 ? -6.379 1.205 19.450 1.00 96.50 98 GLU A N 1
ATOM 756 C CA . GLU A 1 98 ? -5.758 0.028 18.824 1.00 96.50 98 GLU A CA 1
ATOM 757 C C . GLU A 1 98 ? -6.177 -0.112 17.357 1.00 96.50 98 GLU A C 1
ATOM 759 O O . GLU A 1 98 ? -5.331 -0.173 16.465 1.00 96.50 98 GLU A O 1
ATOM 764 N N . LYS A 1 99 ? -7.480 -0.013 17.072 1.00 96.88 99 LYS A N 1
ATOM 765 C CA . LYS A 1 99 ? -8.008 -0.076 15.700 1.00 96.88 99 LYS A CA 1
ATOM 766 C C . LYS A 1 99 ? -7.484 1.043 14.798 1.00 96.88 99 LYS A C 1
ATOM 768 O O . LYS A 1 99 ? -7.289 0.848 13.599 1.00 96.88 99 LYS A O 1
ATOM 773 N N . ARG A 1 100 ? -7.214 2.229 15.353 1.00 97.06 100 ARG A N 1
ATOM 774 C CA . ARG A 1 100 ? -6.567 3.329 14.616 1.00 97.06 100 ARG A CA 1
ATOM 775 C C . ARG A 1 100 ? -5.098 3.048 14.326 1.00 97.06 100 ARG A C 1
ATOM 777 O O . ARG A 1 100 ? -4.618 3.471 13.274 1.00 97.06 100 ARG A O 1
ATOM 784 N N . ILE A 1 101 ? -4.390 2.370 15.228 1.00 97.75 101 ILE A N 1
ATOM 785 C CA . ILE A 1 101 ? -3.004 1.942 15.003 1.00 97.75 101 ILE A CA 1
ATOM 786 C C . ILE A 1 101 ? -2.972 0.905 13.874 1.00 97.75 101 ILE A C 1
ATOM 788 O O . ILE A 1 101 ? -2.222 1.096 12.917 1.00 97.75 101 ILE A O 1
ATOM 792 N N . GLU A 1 102 ? -3.847 -0.106 13.923 1.00 97.31 102 GLU A N 1
ATOM 793 C CA . GLU A 1 102 ? -4.023 -1.099 12.849 1.00 97.31 102 GLU A CA 1
ATOM 794 C C . GLU A 1 102 ? -4.299 -0.409 11.502 1.00 97.31 102 GLU A C 1
ATOM 796 O O . GLU A 1 102 ? -3.584 -0.624 10.521 1.00 97.31 102 GLU A O 1
ATOM 801 N N . GLY A 1 103 ? -5.256 0.525 11.470 1.00 97.88 103 GLY A N 1
ATOM 802 C CA . GLY A 1 103 ? -5.581 1.279 10.257 1.00 97.88 103 GLY A CA 1
ATOM 803 C C . GLY A 1 103 ? -4.420 2.139 9.751 1.00 97.88 103 GLY A C 1
ATOM 804 O O . GLY A 1 103 ? -4.187 2.229 8.546 1.00 97.88 103 GLY A O 1
ATOM 805 N N . SER A 1 104 ? -3.646 2.746 10.654 1.00 98.12 104 SER A N 1
ATOM 806 C CA . SER A 1 104 ? -2.460 3.532 10.289 1.00 98.12 104 SER A CA 1
ATOM 807 C C . SER A 1 104 ? -1.384 2.658 9.646 1.00 98.12 104 SER A C 1
ATOM 809 O O . SER A 1 104 ? -0.770 3.071 8.661 1.00 98.12 104 SER A O 1
ATOM 811 N N . LEU A 1 105 ? -1.185 1.438 10.153 1.00 97.88 105 LEU A N 1
ATOM 812 C CA . LEU A 1 105 ? -0.252 0.476 9.572 1.00 97.88 105 LEU A CA 1
ATOM 813 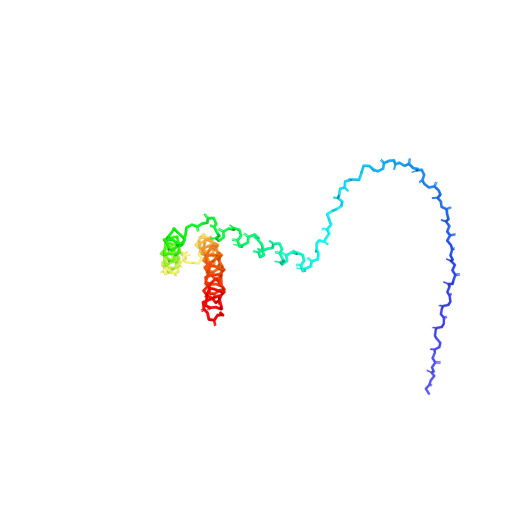C C . LEU A 1 105 ? -0.717 0.009 8.185 1.00 97.88 105 LEU A C 1
ATOM 815 O O . LEU A 1 105 ? 0.086 -0.005 7.249 1.00 97.88 105 LEU A O 1
ATOM 819 N N . ALA A 1 106 ? -2.014 -0.265 8.018 1.00 97.81 106 ALA A N 1
AT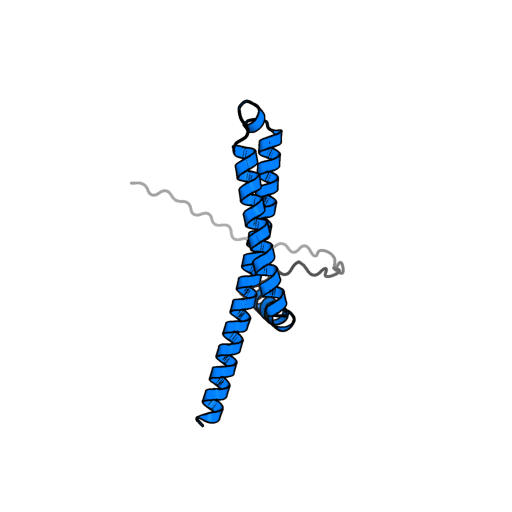OM 820 C CA . ALA A 1 106 ? -2.606 -0.567 6.715 1.00 97.81 106 ALA A CA 1
ATOM 821 C C . ALA A 1 106 ? -2.361 0.573 5.705 1.00 97.81 106 ALA A C 1
ATOM 823 O O . ALA A 1 106 ? -1.938 0.330 4.575 1.00 97.81 106 ALA A O 1
ATOM 824 N N . PHE A 1 107 ? -2.503 1.839 6.114 1.00 98.00 107 PHE A N 1
ATOM 825 C CA . PHE A 1 107 ? -2.169 2.984 5.258 1.00 98.00 107 PHE A CA 1
ATOM 826 C C . PHE A 1 107 ? -0.687 3.055 4.871 1.00 98.00 107 PHE A C 1
ATOM 828 O O . PHE A 1 107 ? -0.368 3.433 3.739 1.00 98.00 107 PHE A O 1
ATOM 835 N N . VAL A 1 108 ? 0.231 2.713 5.779 1.00 98.06 108 VAL A N 1
ATOM 836 C CA . VAL A 1 108 ? 1.667 2.639 5.463 1.00 98.06 108 VAL A CA 1
ATOM 837 C C . VAL A 1 108 ? 1.926 1.556 4.414 1.00 98.06 108 VAL A C 1
ATOM 839 O O . VAL A 1 108 ? 2.643 1.815 3.444 1.00 98.06 108 VAL A O 1
ATOM 842 N N . ALA A 1 109 ? 1.289 0.389 4.542 1.00 97.19 109 ALA A N 1
ATOM 843 C CA . ALA A 1 109 ? 1.370 -0.676 3.545 1.00 97.19 109 ALA A CA 1
ATOM 844 C C . ALA A 1 109 ? 0.835 -0.219 2.174 1.00 97.19 109 ALA A C 1
ATOM 846 O O . ALA A 1 109 ? 1.525 -0.375 1.165 1.00 97.19 109 ALA A O 1
ATOM 847 N N . LEU A 1 110 ? -0.325 0.450 2.130 1.00 98.25 110 LEU A N 1
ATOM 848 C CA . LEU A 1 110 ? -0.880 1.019 0.892 1.00 98.25 110 LEU A CA 1
ATOM 849 C C . LEU A 1 110 ? 0.069 2.036 0.240 1.00 98.25 110 LEU A C 1
ATOM 851 O O . LEU A 1 110 ? 0.259 2.020 -0.977 1.00 98.25 110 LEU A O 1
ATOM 855 N N . LYS A 1 111 ? 0.711 2.905 1.034 1.00 97.88 111 LYS A N 1
ATOM 856 C CA . LYS A 1 111 ? 1.719 3.850 0.526 1.00 97.88 111 LYS A CA 1
ATOM 857 C C . LYS A 1 111 ? 2.928 3.132 -0.061 1.00 97.88 111 LYS A C 1
ATOM 859 O O . LYS A 1 111 ? 3.413 3.547 -1.114 1.00 97.88 111 LYS A O 1
ATOM 864 N N . LYS A 1 112 ? 3.402 2.064 0.587 1.00 96.62 112 LYS A N 1
ATOM 865 C CA . LYS A 1 112 ? 4.513 1.256 0.072 1.00 96.62 112 LYS A CA 1
ATOM 866 C C . LYS A 1 112 ? 4.144 0.608 -1.260 1.00 96.62 112 LYS A C 1
ATOM 868 O O . LYS A 1 112 ? 4.908 0.740 -2.210 1.00 96.62 112 LYS A O 1
ATOM 873 N N . LEU A 1 113 ? 2.964 -0.004 -1.361 1.00 97.44 113 LEU A N 1
ATOM 874 C CA . LEU A 1 113 ? 2.471 -0.591 -2.612 1.00 97.44 113 LEU A CA 1
ATOM 875 C C . LEU A 1 113 ? 2.378 0.456 -3.729 1.00 97.44 113 LEU A C 1
ATOM 877 O O . LEU A 1 113 ? 2.895 0.234 -4.820 1.00 97.44 113 LEU A O 1
ATOM 881 N N . ASN A 1 114 ? 1.824 1.640 -3.440 1.00 96.81 114 ASN A N 1
ATOM 882 C CA . ASN A 1 114 ? 1.751 2.734 -4.414 1.00 96.81 114 ASN A CA 1
ATOM 883 C C . ASN A 1 114 ? 3.133 3.212 -4.878 1.00 96.81 114 ASN A C 1
ATOM 885 O O . ASN A 1 114 ? 3.313 3.597 -6.033 1.00 96.81 114 ASN A O 1
ATOM 889 N N . ARG A 1 115 ? 4.112 3.218 -3.973 1.00 96.56 115 ARG A N 1
ATOM 890 C CA . ARG A 1 115 ? 5.480 3.612 -4.292 1.00 96.56 115 ARG A CA 1
ATOM 891 C C . ARG A 1 115 ? 6.147 2.605 -5.229 1.00 96.56 115 ARG A C 1
ATOM 893 O O . ARG A 1 115 ? 6.738 3.032 -6.215 1.00 96.56 115 ARG A O 1
ATOM 900 N N . LEU A 1 116 ? 5.998 1.306 -4.964 1.00 96.94 116 LEU A N 1
ATOM 901 C CA . LEU A 1 116 ? 6.514 0.243 -5.834 1.00 96.94 116 LEU A CA 1
ATOM 902 C C . LEU A 1 116 ? 5.855 0.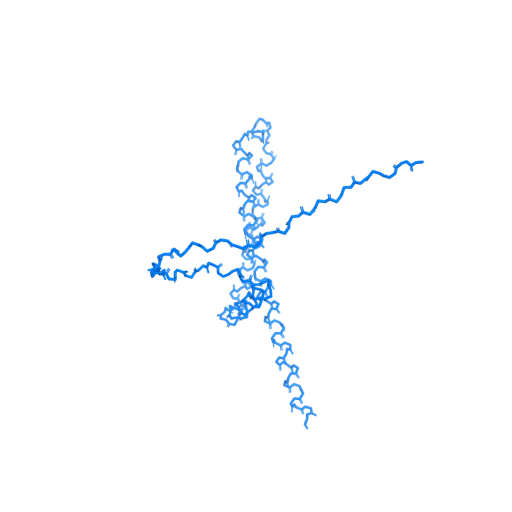271 -7.219 1.00 96.94 116 LEU A C 1
ATOM 904 O O . LEU A 1 116 ? 6.540 0.155 -8.229 1.00 96.94 116 LEU A O 1
ATOM 908 N N . ASP A 1 117 ? 4.542 0.488 -7.279 1.00 97.06 117 ASP A N 1
ATOM 909 C CA . ASP A 1 117 ? 3.812 0.600 -8.545 1.00 97.06 117 ASP A CA 1
ATOM 910 C C . ASP A 1 117 ? 4.303 1.785 -9.398 1.00 97.06 117 ASP A C 1
ATOM 912 O O . ASP A 1 117 ? 4.582 1.643 -10.587 1.00 97.06 117 ASP A O 1
ATOM 916 N N . LYS A 1 118 ? 4.538 2.946 -8.772 1.00 96.81 118 LYS A N 1
ATOM 917 C CA . LYS A 1 118 ? 5.119 4.117 -9.452 1.00 96.81 118 LYS A CA 1
ATOM 918 C C . LYS A 1 118 ? 6.506 3.854 -10.027 1.00 96.81 118 LYS A C 1
ATOM 920 O O . LYS A 1 118 ? 6.788 4.331 -11.125 1.00 96.81 118 LYS A O 1
ATOM 925 N N . VAL A 1 119 ? 7.351 3.123 -9.300 1.00 96.81 119 VAL A N 1
ATOM 926 C CA . VAL A 1 119 ? 8.673 2.709 -9.787 1.00 96.81 119 VAL A CA 1
ATOM 927 C C . VAL A 1 119 ? 8.518 1.856 -11.047 1.00 96.81 119 VAL A C 1
ATOM 929 O O . VAL A 1 119 ? 9.066 2.210 -12.085 1.00 96.81 119 VAL A O 1
ATOM 932 N N . ARG A 1 120 ? 7.661 0.827 -11.015 1.00 96.56 120 ARG A N 1
ATOM 933 C CA . ARG A 1 120 ? 7.404 -0.032 -12.186 1.00 96.56 120 ARG A CA 1
ATOM 934 C C . ARG A 1 120 ? 6.877 0.749 -13.390 1.00 96.56 120 ARG A C 1
ATOM 936 O O . ARG A 1 120 ? 7.325 0.527 -14.511 1.00 96.56 120 ARG A O 1
ATOM 943 N N . ILE A 1 121 ? 5.942 1.677 -13.172 1.00 97.12 121 ILE A N 1
ATOM 944 C CA . ILE A 1 121 ? 5.386 2.517 -14.244 1.00 97.12 121 ILE A CA 1
ATOM 945 C C . ILE A 1 121 ? 6.465 3.414 -14.854 1.00 97.12 121 ILE A C 1
ATOM 947 O O . ILE A 1 121 ? 6.502 3.571 -16.075 1.00 97.12 121 ILE A O 1
ATOM 951 N N . ARG A 1 122 ? 7.321 4.028 -14.027 1.00 96.56 122 ARG A N 1
ATOM 952 C CA . ARG A 1 122 ? 8.452 4.831 -14.508 1.00 96.56 122 ARG A CA 1
ATOM 953 C C . ARG A 1 122 ? 9.374 3.970 -15.372 1.00 96.56 122 ARG A C 1
ATOM 955 O O . ARG A 1 122 ? 9.621 4.339 -16.516 1.00 96.56 122 ARG A O 1
ATOM 962 N N . ASP A 1 123 ? 9.791 2.813 -14.869 1.00 95.44 123 ASP A N 1
ATOM 963 C CA . ASP A 1 123 ? 10.737 1.930 -15.561 1.00 95.44 123 ASP A CA 1
ATOM 964 C C . ASP A 1 123 ? 10.164 1.422 -16.890 1.00 95.44 123 ASP A C 1
ATOM 966 O O . ASP A 1 123 ? 10.842 1.432 -17.916 1.00 95.44 123 ASP A O 1
ATOM 970 N N . GLY A 1 124 ? 8.877 1.059 -16.909 1.00 96.19 124 GLY A N 1
ATOM 971 C CA . GLY A 1 124 ? 8.178 0.666 -18.132 1.00 96.19 124 GLY A CA 1
ATOM 972 C C . GLY A 1 124 ? 8.112 1.791 -19.170 1.00 96.19 124 GLY A C 1
ATOM 973 O O . GLY A 1 124 ? 8.310 1.547 -20.360 1.00 96.19 124 GLY A O 1
ATOM 974 N N . LYS A 1 125 ? 7.884 3.039 -18.736 1.00 97.94 125 LYS A N 1
ATOM 975 C CA . LYS A 1 125 ? 7.897 4.213 -19.626 1.00 97.94 125 LYS A CA 1
ATOM 976 C C . LYS A 1 125 ? 9.287 4.486 -20.192 1.00 97.94 125 LYS A C 1
ATOM 978 O O . LYS A 1 125 ? 9.401 4.775 -21.381 1.00 97.94 125 LYS A O 1
ATOM 983 N N . GLU A 1 126 ? 10.325 4.394 -19.368 1.00 97.25 126 GLU A N 1
ATOM 984 C CA . GLU A 1 126 ? 11.712 4.592 -19.799 1.00 97.25 126 GLU A CA 1
ATOM 985 C C . GLU A 1 126 ? 12.156 3.511 -20.791 1.00 97.25 126 GLU A C 1
ATOM 987 O O . GLU A 1 126 ? 12.726 3.833 -21.835 1.00 97.25 126 GLU A O 1
ATOM 992 N N . ALA A 1 127 ? 11.828 2.244 -20.521 1.00 96.81 127 ALA A N 1
ATOM 993 C CA . ALA A 1 127 ? 12.110 1.132 -21.424 1.00 96.81 127 ALA A CA 1
ATOM 994 C C . ALA A 1 127 ? 11.401 1.303 -22.776 1.00 96.81 127 ALA A C 1
ATOM 996 O O . ALA A 1 127 ? 12.034 1.177 -23.826 1.00 96.81 127 ALA A O 1
ATOM 997 N N . LEU A 1 128 ? 10.113 1.665 -22.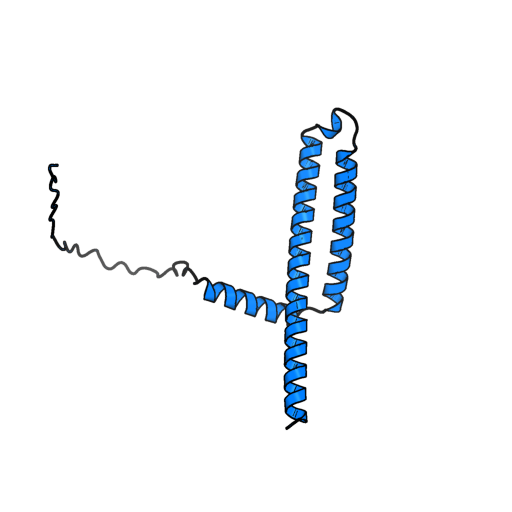753 1.00 97.69 128 LEU A N 1
ATOM 998 C CA . LEU A 1 128 ? 9.341 1.943 -23.963 1.00 97.69 128 LEU A CA 1
ATOM 999 C C . LEU A 1 128 ? 9.937 3.111 -24.760 1.00 97.69 128 LEU A C 1
ATOM 1001 O O . LEU A 1 128 ? 10.078 3.024 -25.978 1.00 97.69 128 LEU A O 1
ATOM 1005 N N . HIS A 1 129 ? 10.304 4.200 -24.083 1.00 97.50 129 HIS A N 1
ATOM 1006 C CA . HIS A 1 129 ? 10.906 5.365 -24.725 1.00 97.50 129 HIS A CA 1
ATOM 1007 C C . HIS A 1 129 ? 12.258 5.031 -25.370 1.00 97.50 129 HIS A C 1
ATOM 1009 O O . HIS A 1 129 ? 12.523 5.441 -26.499 1.00 97.50 129 HIS A O 1
ATOM 1015 N N . LYS A 1 130 ? 13.102 4.254 -24.683 1.00 97.19 130 LYS A N 1
ATOM 1016 C CA . LYS A 1 130 ? 14.391 3.797 -25.213 1.00 97.19 130 LYS A CA 1
ATOM 1017 C C . LYS A 1 130 ? 14.215 2.944 -26.469 1.00 97.19 130 LYS A C 1
ATOM 1019 O O . LYS A 1 130 ? 14.925 3.153 -27.448 1.00 97.19 130 LYS A O 1
ATOM 1024 N N . GLU A 1 131 ? 13.275 2.004 -26.442 1.00 97.25 131 GLU A N 1
ATOM 1025 C CA . GLU A 1 131 ? 13.020 1.125 -27.583 1.00 97.25 131 GLU A CA 1
ATOM 1026 C C . GLU A 1 131 ? 12.451 1.896 -28.776 1.00 97.25 131 GLU A C 1
ATOM 1028 O O . GLU A 1 131 ? 12.876 1.676 -29.907 1.00 97.25 131 GLU A O 1
ATOM 1033 N N . LYS A 1 132 ? 11.575 2.875 -28.522 1.00 97.81 132 LYS A N 1
ATOM 1034 C CA . LYS A 1 132 ? 11.096 3.798 -29.553 1.00 97.81 132 LYS A CA 1
ATOM 1035 C C . LYS A 1 132 ? 12.258 4.513 -30.250 1.00 97.81 132 LYS A C 1
ATOM 1037 O O . LYS A 1 132 ? 12.362 4.446 -31.467 1.00 97.81 132 LYS A O 1
ATOM 1042 N N . LEU A 1 133 ? 13.157 5.142 -29.487 1.00 97.25 133 LEU A N 1
ATOM 1043 C CA . LEU A 1 133 ? 14.318 5.840 -30.056 1.00 97.25 133 LEU A CA 1
ATOM 1044 C C . LEU A 1 133 ? 15.217 4.913 -30.885 1.00 97.25 133 LEU A C 1
ATOM 1046 O O . LEU A 1 133 ? 15.763 5.340 -31.896 1.00 97.25 133 LEU A O 1
ATOM 1050 N N . ARG A 1 134 ? 15.368 3.652 -30.462 1.00 97.12 134 ARG A N 1
ATOM 1051 C CA . ARG A 1 134 ? 16.163 2.641 -31.173 1.00 97.12 134 ARG A CA 1
ATOM 1052 C C . ARG A 1 134 ? 15.566 2.281 -32.534 1.00 97.12 134 ARG A C 1
ATOM 1054 O O . ARG A 1 134 ? 16.320 1.990 -33.450 1.00 97.12 134 ARG A O 1
ATOM 1061 N N . VAL A 1 135 ? 14.239 2.228 -32.633 1.00 96.69 135 VAL A N 1
ATOM 1062 C CA . VAL A 1 135 ? 13.524 1.908 -33.879 1.00 96.69 135 VAL A CA 1
ATOM 1063 C C . VAL A 1 135 ? 13.428 3.126 -34.803 1.00 96.69 135 VAL A C 1
ATOM 1065 O O . VAL A 1 135 ? 13.449 2.955 -36.016 1.00 96.69 135 VAL A O 1
ATOM 1068 N N . ASP A 1 136 ? 13.345 4.333 -34.239 1.00 95.00 136 ASP A N 1
ATOM 1069 C CA . ASP A 1 136 ? 13.279 5.594 -34.992 1.00 95.00 136 ASP A CA 1
ATOM 1070 C C . ASP A 1 136 ? 14.646 6.043 -35.573 1.00 95.00 136 ASP A C 1
ATOM 1072 O O . ASP A 1 136 ? 14.674 6.969 -36.387 1.00 95.00 136 ASP A O 1
ATOM 1076 N N . SER A 1 137 ? 15.765 5.432 -35.147 1.00 85.75 137 SER A N 1
ATOM 1077 C CA . SER A 1 137 ? 17.141 5.726 -35.612 1.00 85.75 137 SER A CA 1
ATOM 1078 C C . SER A 1 137 ? 17.576 4.815 -36.756 1.00 85.75 137 SER A C 1
ATOM 1080 O O . SER A 1 137 ? 18.256 5.326 -37.673 1.00 85.75 137 SER A O 1
#

pLDDT: mean 82.38, std 21.63, range [36.88, 98.38]

InterPro domains:
  IPR019163 THO complex, subunit 5 [PTHR13375] (45-137)

Foldseek 3Di:
DDDDDDDDDDDDDDDDDPDDPDPDPCPPDPPPDDPVRVVVVVVVVLLVVLVVDDLVVLVVLLVVLVVVLVVLVVVLVVLCPDDDVSNVDPVSVVVNVVSVVVNVVSVVSNVSSVSSVVSVVVVVVVVVVVVVVVVVD